Protein AF-B6GBA4-F1 (afdb_monomer_lite)

Foldseek 3Di:
DLVVLQVVCVVLPQVRLCVVQVADEDEPDPVCVPVVSVCVSSVPDVPGDRYHYDDVPPPVVVVVVVVLVVLLVVPDDPPPPDDPVPDDPVNVVVSVVCQQQAQDVVVVRGGVD

pLDDT: mean 88.92, std 6.55, range [66.81, 96.88]

Secondary structure (DSSP, 8-state):
-HHHHHHHHHHHHHHHHHHH-SSEEE-S-GGG--HHHHHHHHTPPTT---EEEPPTT-GGGGHHHHHHHHHHHHSS-TTTT--GGG--HHHHHHHHHHHHHS-BGGGTTB---

Structure (mmCIF, N/CA/C/O backbone):
data_AF-B6GBA4-F1
#
_entry.id   AF-B6GBA4-F1
#
loop_
_atom_site.group_PDB
_atom_site.id
_atom_site.type_symbol
_atom_site.label_atom_id
_atom_site.label_alt_id
_atom_site.label_comp_id
_atom_site.label_asym_id
_atom_site.label_entity_id
_atom_site.label_seq_id
_atom_site.pdbx_PDB_ins_code
_atom_site.Cartn_x
_atom_site.Cartn_y
_atom_site.Cartn_z
_atom_site.occupancy
_atom_site.B_iso_or_equiv
_atom_site.auth_seq_id
_atom_site.auth_comp_id
_atom_site.auth_asym_id
_atom_site.auth_atom_id
_atom_site.pdbx_PDB_model_num
ATOM 1 N N . MET A 1 1 ? -7.947 -0.968 -5.039 1.00 86.44 1 MET A N 1
ATOM 2 C CA . MET A 1 1 ? -7.192 -0.939 -3.769 1.00 86.44 1 MET A CA 1
ATOM 3 C C . MET A 1 1 ? -7.514 -2.127 -2.861 1.00 86.44 1 MET A C 1
ATOM 5 O O . MET A 1 1 ? -6.639 -2.963 -2.662 1.00 86.44 1 MET A O 1
ATOM 9 N N . LEU A 1 2 ? -8.753 -2.253 -2.365 1.00 91.69 2 LEU A N 1
ATOM 10 C CA . LEU A 1 2 ? -9.152 -3.248 -1.351 1.00 91.69 2 LEU A CA 1
ATOM 11 C C . LEU A 1 2 ? -8.747 -4.690 -1.673 1.00 91.69 2 LEU A C 1
ATOM 13 O O . LEU A 1 2 ? -8.181 -5.364 -0.822 1.00 91.69 2 LEU A O 1
ATOM 17 N N . ALA A 1 3 ? -8.962 -5.151 -2.910 1.00 92.50 3 ALA A N 1
ATOM 18 C CA . ALA A 1 3 ? -8.568 -6.501 -3.319 1.00 92.50 3 ALA A CA 1
ATOM 19 C C . ALA A 1 3 ? -7.056 -6.745 -3.151 1.00 92.50 3 ALA A C 1
ATOM 21 O O . ALA A 1 3 ? -6.644 -7.781 -2.637 1.00 92.50 3 ALA A O 1
ATOM 22 N N . GLY A 1 4 ? -6.225 -5.767 -3.526 1.00 90.50 4 GLY A N 1
ATOM 23 C CA . GLY A 1 4 ? -4.772 -5.850 -3.371 1.00 90.50 4 GLY A CA 1
ATOM 24 C C . GLY A 1 4 ? -4.350 -5.878 -1.903 1.00 90.50 4 GLY A C 1
ATOM 25 O O . GLY A 1 4 ? -3.581 -6.748 -1.502 1.00 90.50 4 GLY A O 1
ATOM 26 N N . LEU A 1 5 ? -4.901 -4.981 -1.080 1.00 93.00 5 LEU A N 1
ATOM 27 C CA . LEU A 1 5 ? -4.617 -4.959 0.357 1.00 93.00 5 LEU A CA 1
ATOM 28 C C . LEU A 1 5 ? -5.125 -6.231 1.063 1.00 93.00 5 LEU A C 1
ATOM 30 O O . LEU A 1 5 ? -4.452 -6.763 1.945 1.00 93.00 5 LEU A O 1
ATOM 34 N N . GLY A 1 6 ? -6.259 -6.775 0.620 1.00 95.75 6 GLY A N 1
ATOM 35 C CA . GLY A 1 6 ? -6.800 -8.054 1.074 1.00 95.75 6 GLY A CA 1
ATOM 36 C C . GLY A 1 6 ? -5.863 -9.229 0.792 1.00 95.75 6 GLY A C 1
ATOM 37 O O . GLY A 1 6 ? -5.646 -10.053 1.677 1.00 95.75 6 GLY A O 1
ATOM 38 N N . LEU A 1 7 ? -5.232 -9.275 -0.389 1.00 93.62 7 LEU A N 1
ATOM 39 C CA . LEU A 1 7 ? -4.211 -10.284 -0.705 1.00 93.62 7 LEU A CA 1
ATOM 40 C C . LEU A 1 7 ? -2.995 -10.177 0.222 1.00 93.62 7 LEU A C 1
ATOM 42 O O . LEU A 1 7 ? -2.487 -11.194 0.693 1.00 93.62 7 LEU A O 1
ATOM 46 N N . VAL A 1 8 ? -2.547 -8.956 0.523 1.00 93.12 8 VAL A N 1
ATOM 47 C CA . VAL A 1 8 ? -1.445 -8.731 1.471 1.00 93.12 8 VAL A CA 1
ATOM 48 C C . VAL A 1 8 ? -1.831 -9.203 2.873 1.00 93.12 8 VAL A C 1
ATOM 50 O O . VAL A 1 8 ? -1.045 -9.886 3.529 1.00 93.12 8 VAL A O 1
ATOM 53 N N . ARG A 1 9 ? -3.061 -8.918 3.317 1.00 95.25 9 ARG A N 1
ATOM 54 C CA . ARG A 1 9 ? -3.577 -9.414 4.598 1.00 95.25 9 ARG A CA 1
ATOM 55 C C . ARG A 1 9 ? -3.681 -10.926 4.659 1.00 95.25 9 ARG A C 1
ATOM 57 O O . ARG A 1 9 ? -3.305 -11.503 5.675 1.00 95.25 9 ARG A O 1
ATOM 64 N N . ALA A 1 10 ? -4.134 -11.564 3.588 1.00 96.00 10 ALA A N 1
ATOM 65 C CA . ALA A 1 10 ? -4.174 -13.016 3.500 1.00 96.00 10 ALA A CA 1
ATOM 66 C C . ALA A 1 10 ? -2.768 -13.635 3.601 1.00 96.00 10 ALA A C 1
ATOM 68 O O . ALA A 1 10 ? -2.604 -14.665 4.246 1.00 96.00 10 ALA A O 1
ATOM 69 N N . ALA A 1 11 ? -1.752 -12.994 3.014 1.00 93.94 11 ALA A N 1
ATOM 70 C CA . ALA A 1 11 ? -0.378 -13.490 3.036 1.00 93.94 11 ALA A CA 1
ATOM 71 C C . ALA A 1 11 ? 0.339 -13.274 4.382 1.00 93.94 11 ALA A C 1
ATOM 73 O O . ALA A 1 11 ? 1.079 -14.146 4.828 1.00 93.94 11 ALA A O 1
ATOM 74 N N . LEU A 1 12 ? 0.149 -12.115 5.022 1.00 95.12 12 LEU A N 1
ATOM 75 C CA . LEU A 1 12 ? 0.854 -11.749 6.260 1.00 95.12 12 LEU A CA 1
ATOM 76 C C . LEU A 1 12 ? 0.092 -12.125 7.540 1.00 95.12 12 LEU A C 1
ATOM 78 O O . LEU A 1 12 ? 0.673 -12.136 8.627 1.00 95.12 12 LEU A O 1
ATOM 82 N N . GLY A 1 13 ? -1.209 -12.386 7.426 1.00 96.88 13 GLY A N 1
ATOM 83 C CA . GLY A 1 13 ? -2.119 -12.506 8.556 1.00 96.88 13 GLY A CA 1
ATOM 84 C C . GLY A 1 13 ? -2.399 -11.163 9.255 1.00 96.88 13 GLY A C 1
ATOM 85 O O . GLY A 1 13 ? -1.748 -10.150 8.969 1.00 96.88 13 GLY A O 1
ATOM 86 N N . PRO A 1 14 ? -3.362 -11.133 10.197 1.00 93.44 14 PRO A N 1
ATOM 87 C CA . PRO A 1 14 ? -3.783 -9.905 10.878 1.00 93.44 14 PRO A CA 1
ATOM 88 C C . PRO A 1 14 ? -2.630 -9.183 11.588 1.00 93.44 14 PRO A C 1
ATOM 90 O O . PRO A 1 14 ? -2.414 -7.989 11.377 1.00 93.44 14 PRO A O 1
ATOM 93 N N . ASP A 1 15 ? -1.826 -9.913 12.363 1.00 94.88 15 ASP A N 1
ATOM 94 C CA . ASP A 1 15 ? -0.712 -9.313 13.102 1.00 94.88 15 ASP A CA 1
ATOM 95 C C . ASP A 1 15 ? 0.434 -8.882 12.182 1.00 94.88 15 ASP A C 1
ATOM 97 O O . ASP A 1 15 ? 1.122 -7.896 12.454 1.00 94.88 15 ASP A O 1
ATOM 101 N N . GLY A 1 16 ? 0.658 -9.612 11.086 1.00 96.44 16 GLY A N 1
ATOM 102 C CA . GLY A 1 16 ? 1.694 -9.283 10.112 1.00 96.44 16 GLY A CA 1
ATOM 103 C C . GLY A 1 16 ? 1.389 -7.982 9.380 1.00 96.44 16 GLY A C 1
ATOM 104 O O . GLY A 1 16 ? 2.259 -7.115 9.307 1.00 96.44 16 GLY A O 1
ATOM 105 N N . VAL A 1 17 ? 0.141 -7.793 8.936 1.00 96.00 17 VAL A N 1
ATOM 106 C CA . VAL A 1 17 ? -0.309 -6.504 8.386 1.00 96.00 17 VAL A CA 1
ATOM 107 C C . VAL A 1 17 ? -0.156 -5.405 9.415 1.00 96.00 17 VAL A C 1
ATOM 109 O O . VAL A 1 17 ? 0.412 -4.359 9.100 1.00 96.00 17 VAL A O 1
ATOM 112 N N . ARG A 1 18 ? -0.582 -5.647 10.661 1.00 94.44 18 ARG A N 1
ATOM 113 C CA . ARG A 1 18 ? -0.481 -4.619 11.694 1.00 94.44 18 ARG A CA 1
ATOM 114 C C . ARG A 1 18 ? 0.964 -4.182 11.940 1.00 94.44 18 ARG A C 1
ATOM 116 O O . ARG A 1 18 ? 1.216 -2.993 12.146 1.00 94.44 18 ARG A O 1
ATOM 123 N N . ARG A 1 19 ? 1.918 -5.115 11.894 1.00 94.31 19 ARG A N 1
ATOM 124 C CA . ARG A 1 19 ? 3.353 -4.820 12.031 1.00 94.31 19 ARG A CA 1
ATOM 125 C C . ARG A 1 19 ? 3.944 -4.113 10.814 1.00 94.31 19 ARG A C 1
ATOM 127 O O . ARG A 1 19 ? 4.763 -3.217 11.014 1.00 94.31 19 ARG A O 1
ATOM 134 N N . ALA A 1 20 ? 3.560 -4.515 9.603 1.00 92.94 20 ALA A N 1
ATOM 135 C CA . ALA A 1 20 ? 4.086 -3.963 8.355 1.00 92.94 20 ALA A CA 1
ATOM 136 C C . ALA A 1 20 ? 3.546 -2.552 8.066 1.00 92.94 20 ALA A C 1
ATOM 138 O O . ALA A 1 20 ? 4.301 -1.665 7.683 1.00 92.94 20 ALA A O 1
ATOM 139 N N . PHE A 1 21 ? 2.256 -2.326 8.315 1.00 93.88 21 PHE A N 1
ATOM 140 C CA . PHE A 1 21 ? 1.553 -1.081 8.008 1.00 93.88 21 PHE A CA 1
ATOM 141 C C . PHE A 1 21 ? 1.211 -0.302 9.277 1.00 93.88 21 PHE A C 1
ATOM 143 O O . PHE A 1 21 ? 0.044 -0.097 9.596 1.00 93.88 21 PHE A O 1
ATOM 150 N N . ARG A 1 22 ? 2.228 0.106 10.045 1.00 92.88 22 ARG A N 1
ATOM 151 C CA . ARG A 1 22 ? 2.017 0.873 11.291 1.00 92.88 22 ARG A CA 1
ATOM 152 C C . ARG A 1 22 ? 1.356 2.230 11.050 1.00 92.88 22 ARG A C 1
ATOM 154 O O . ARG A 1 22 ? 0.585 2.681 11.884 1.00 92.88 22 ARG A O 1
ATOM 161 N N . LEU A 1 23 ? 1.697 2.851 9.927 1.00 93.81 23 LEU A N 1
ATOM 162 C CA . LEU A 1 23 ? 1.131 4.091 9.421 1.00 93.81 23 LEU A CA 1
ATOM 163 C C . LEU A 1 23 ? 1.106 3.983 7.898 1.00 93.81 23 LEU A C 1
ATOM 165 O O . LEU A 1 23 ? 2.085 3.544 7.290 1.00 93.81 23 LEU A O 1
ATOM 169 N N . VAL A 1 24 ? -0.009 4.367 7.295 1.00 93.62 24 VAL A N 1
ATOM 170 C CA . VAL A 1 24 ? -0.242 4.328 5.855 1.00 93.62 24 VAL A CA 1
ATOM 171 C C . VAL A 1 24 ? -0.641 5.720 5.409 1.00 93.62 24 VAL A C 1
ATOM 173 O O . VAL A 1 24 ? -1.656 6.242 5.846 1.00 93.62 24 VAL A O 1
ATOM 176 N N . LEU A 1 25 ? 0.164 6.313 4.533 1.00 92.94 25 LEU A N 1
ATOM 177 C CA . LEU A 1 25 ? -0.129 7.599 3.916 1.00 92.94 25 LEU A CA 1
ATOM 178 C C . LEU A 1 25 ? -0.532 7.371 2.458 1.00 92.94 25 LEU A C 1
ATOM 180 O O . LEU A 1 25 ? 0.227 6.779 1.686 1.00 92.94 25 LEU A O 1
ATOM 184 N N . THR A 1 26 ? -1.717 7.841 2.089 1.00 91.44 26 THR A N 1
ATOM 185 C CA . THR A 1 26 ? -2.273 7.734 0.735 1.00 9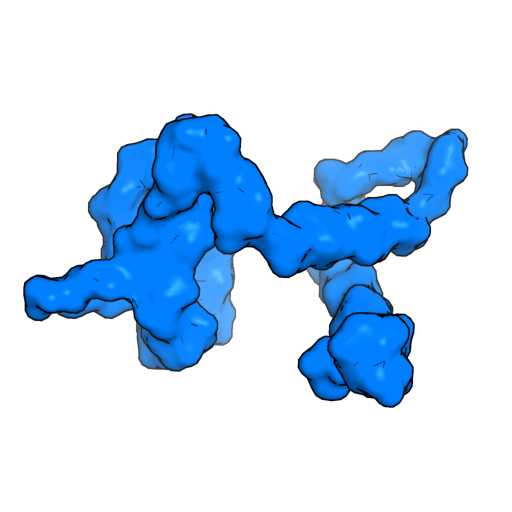1.44 26 THR A CA 1
ATOM 186 C C . THR A 1 26 ? -2.555 9.116 0.153 1.00 91.44 26 THR A C 1
ATOM 188 O O . THR A 1 26 ? -2.525 10.122 0.858 1.00 91.44 26 THR A O 1
ATOM 191 N N . ASP A 1 27 ? -2.756 9.189 -1.159 1.00 89.69 27 ASP A N 1
ATOM 192 C CA . ASP A 1 27 ? -3.293 10.399 -1.780 1.00 89.69 27 ASP A CA 1
ATOM 193 C C . ASP A 1 27 ? -4.827 10.350 -1.784 1.00 89.69 27 ASP A C 1
ATOM 195 O O . ASP A 1 27 ? -5.438 9.356 -1.408 1.00 89.69 27 ASP A O 1
ATOM 199 N N . ASN A 1 28 ? -5.457 11.441 -2.214 1.00 89.94 28 ASN A N 1
ATOM 200 C CA . ASN A 1 28 ? -6.916 11.567 -2.253 1.00 89.94 28 ASN A CA 1
ATOM 201 C C . ASN A 1 28 ? -7.526 10.924 -3.520 1.00 89.94 28 ASN A C 1
ATOM 203 O O . ASN A 1 28 ? -8.531 11.410 -4.040 1.00 89.94 28 ASN A O 1
ATOM 207 N N . GLY A 1 29 ? -6.877 9.899 -4.082 1.00 89.38 29 GLY A N 1
ATOM 208 C CA . GLY A 1 29 ? -7.374 9.170 -5.244 1.00 89.38 29 GLY A CA 1
ATOM 209 C C . GLY A 1 29 ? -8.677 8.415 -4.939 1.00 89.38 29 GLY A C 1
ATOM 210 O O . GLY A 1 29 ? -8.861 7.924 -3.822 1.00 89.38 29 GLY A O 1
ATOM 211 N N . PRO A 1 30 ? -9.598 8.282 -5.912 1.00 92.56 30 PRO A N 1
ATOM 212 C CA . PRO A 1 30 ? -10.881 7.605 -5.708 1.00 92.56 30 PRO A CA 1
ATOM 213 C C . PRO A 1 30 ? -10.731 6.1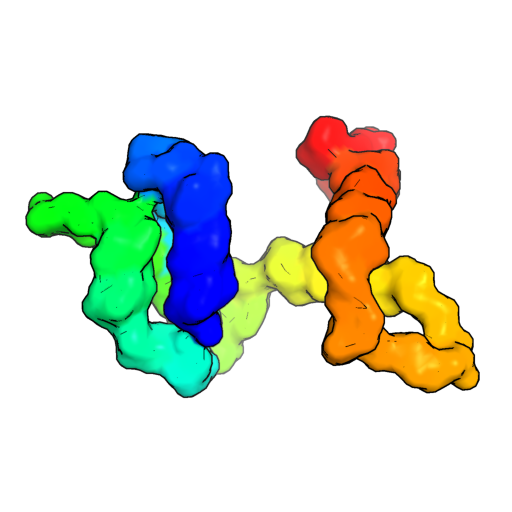24 -5.335 1.00 92.56 30 PRO A C 1
ATOM 215 O O . PRO A 1 30 ? -11.618 5.550 -4.711 1.00 92.56 30 PRO A O 1
ATOM 218 N N . GLU A 1 31 ? -9.611 5.485 -5.676 1.00 91.94 31 GLU A N 1
ATOM 219 C CA . GLU A 1 31 ? -9.304 4.119 -5.261 1.00 91.94 31 GLU A CA 1
ATOM 220 C C . GLU A 1 31 ? -9.091 3.968 -3.748 1.00 91.94 31 GLU A C 1
ATOM 222 O O . GLU A 1 31 ? -9.142 2.838 -3.256 1.00 91.94 31 GLU A O 1
ATOM 227 N N . PHE A 1 32 ? -8.858 5.073 -3.032 1.00 93.25 32 PHE A N 1
ATOM 228 C CA . PHE A 1 32 ? -8.703 5.121 -1.580 1.00 93.25 32 PHE A CA 1
ATOM 229 C C . PHE A 1 32 ? -9.965 5.612 -0.859 1.00 93.25 32 PHE A C 1
ATOM 231 O O . PHE A 1 32 ? -9.980 5.635 0.358 1.00 93.25 32 PHE A O 1
ATOM 238 N N . ALA A 1 33 ? -11.049 5.933 -1.572 1.00 93.50 33 ALA A N 1
ATOM 239 C CA . ALA A 1 33 ? -12.247 6.529 -0.971 1.00 93.50 33 ALA A CA 1
ATOM 240 C C . ALA A 1 33 ? -12.995 5.627 0.036 1.00 93.50 33 ALA A C 1
ATOM 242 O O . ALA A 1 33 ? -13.785 6.130 0.829 1.00 93.50 33 ALA A O 1
ATOM 243 N N . ASP A 1 34 ? -12.778 4.306 0.008 1.00 95.81 34 ASP A N 1
ATOM 244 C CA . ASP A 1 34 ? -13.336 3.381 1.006 1.00 95.81 34 ASP A CA 1
ATOM 245 C C . ASP A 1 34 ? -12.436 3.324 2.250 1.00 95.81 34 ASP A C 1
ATOM 247 O O . ASP A 1 34 ? -11.651 2.389 2.443 1.00 95.81 34 ASP A O 1
ATOM 251 N N . GLU A 1 35 ? -12.526 4.374 3.066 1.00 95.00 35 GLU A N 1
ATOM 252 C CA . GLU A 1 35 ? -11.752 4.542 4.298 1.00 95.00 35 GLU A CA 1
ATOM 253 C C . GLU A 1 35 ? -11.983 3.387 5.279 1.00 95.00 35 GLU A C 1
ATOM 255 O O . GLU A 1 35 ? -11.018 2.785 5.754 1.00 95.00 35 GLU A O 1
ATOM 260 N N . ASP A 1 36 ? -13.245 3.020 5.513 1.00 94.88 36 ASP A N 1
ATOM 261 C CA . ASP A 1 36 ? -13.630 1.961 6.449 1.00 94.88 36 ASP A CA 1
ATOM 262 C C . ASP A 1 36 ? -13.105 0.592 6.001 1.00 94.88 36 ASP A C 1
ATOM 264 O O . ASP A 1 36 ? -12.542 -0.169 6.796 1.00 94.88 36 ASP A O 1
ATOM 268 N N . GLY A 1 37 ? -13.237 0.272 4.710 1.00 95.94 37 GLY A N 1
ATOM 269 C CA . GLY A 1 37 ? -12.730 -0.973 4.144 1.00 95.94 37 GLY A CA 1
ATOM 270 C C . GLY A 1 37 ? -11.208 -1.075 4.240 1.00 95.94 37 GLY A C 1
ATOM 271 O O . GLY A 1 37 ? -10.666 -2.142 4.554 1.00 95.94 37 GLY A O 1
ATOM 272 N N . ILE A 1 38 ? -10.496 0.032 4.014 1.00 96.44 38 ILE A N 1
ATOM 273 C CA . ILE A 1 38 ? -9.037 0.076 4.145 1.00 96.44 38 ILE A CA 1
ATOM 274 C C . ILE A 1 38 ? -8.631 -0.046 5.616 1.00 96.44 38 ILE A C 1
ATOM 276 O O . ILE A 1 38 ? -7.799 -0.900 5.927 1.00 96.44 38 ILE A O 1
ATOM 280 N N . ALA A 1 39 ? -9.232 0.727 6.521 1.00 95.44 39 ALA A N 1
ATOM 281 C CA . ALA A 1 39 ? -8.974 0.670 7.960 1.00 95.44 39 ALA A CA 1
ATOM 282 C C . ALA A 1 39 ? -9.189 -0.747 8.520 1.00 95.44 39 ALA A C 1
ATOM 284 O O . ALA A 1 39 ? -8.316 -1.303 9.199 1.00 95.44 39 ALA A O 1
ATOM 285 N N . ALA A 1 40 ? -10.294 -1.396 8.138 1.00 95.00 40 ALA A N 1
ATOM 286 C CA . ALA A 1 40 ? -10.590 -2.773 8.518 1.00 95.00 40 ALA A CA 1
ATOM 287 C C . ALA A 1 40 ? -9.511 -3.749 8.031 1.00 95.00 40 ALA A C 1
ATOM 289 O O . ALA A 1 40 ? -9.075 -4.623 8.789 1.00 95.00 40 ALA A O 1
ATOM 290 N N . LEU A 1 41 ? -9.029 -3.594 6.792 1.00 96.38 41 LEU A N 1
ATOM 291 C CA . LEU A 1 41 ? -7.970 -4.428 6.220 1.00 96.38 41 LEU A CA 1
ATOM 292 C C . LEU A 1 41 ? -6.588 -4.155 6.825 1.00 96.38 41 LEU A C 1
ATOM 294 O O . LEU A 1 41 ? -5.837 -5.111 7.029 1.00 96.38 41 LEU A O 1
ATOM 298 N N . LEU A 1 42 ? -6.278 -2.909 7.185 1.00 96.19 42 LEU A N 1
ATOM 299 C CA . LEU A 1 42 ? -5.101 -2.544 7.984 1.00 96.19 42 LEU A CA 1
ATOM 300 C C . LEU A 1 42 ? -5.191 -3.068 9.423 1.00 96.19 42 LEU A C 1
ATOM 302 O O . LEU A 1 42 ? -4.176 -3.178 10.117 1.00 96.19 42 LEU A O 1
ATOM 306 N N . GLY A 1 43 ? -6.400 -3.449 9.835 1.00 94.62 43 GLY A N 1
ATOM 307 C CA . GLY A 1 43 ? -6.696 -4.020 11.134 1.00 94.62 43 GLY A CA 1
ATOM 308 C C . GLY A 1 43 ? -6.741 -2.970 12.226 1.00 94.62 43 GLY A C 1
ATOM 309 O O . GLY A 1 43 ? -6.365 -3.313 13.339 1.00 94.62 43 GLY A O 1
ATOM 310 N N . GLU A 1 44 ? -7.125 -1.729 11.918 1.00 95.25 44 GLU A N 1
ATOM 311 C CA . GLU A 1 44 ? -7.314 -0.664 12.909 1.00 95.25 44 GLU A CA 1
ATOM 312 C C . GLU A 1 44 ? -8.224 -1.127 14.056 1.00 95.25 44 GLU A C 1
ATOM 314 O O . GLU A 1 44 ? -9.233 -1.801 13.844 1.00 95.25 44 GLU A O 1
ATOM 319 N N . LEU A 1 45 ? -7.816 -0.817 15.288 1.00 92.25 45 LEU A N 1
ATOM 320 C CA .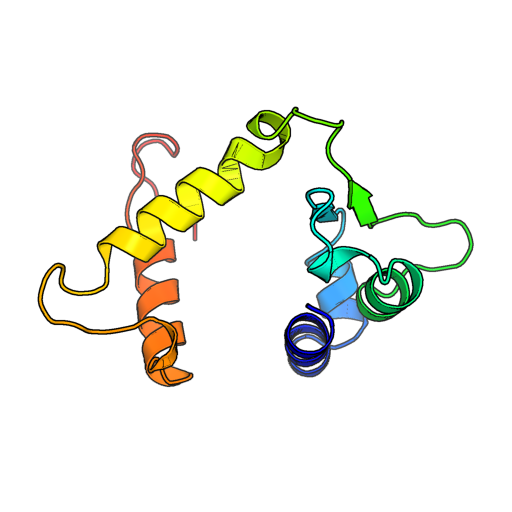 LEU A 1 45 ? -8.597 -1.084 16.493 1.00 92.25 45 LEU A CA 1
ATOM 321 C C . LEU A 1 45 ? -9.417 0.156 16.878 1.00 92.25 45 LEU A C 1
ATOM 323 O O . LEU A 1 45 ? -9.080 1.262 16.457 1.00 92.25 45 LEU A O 1
ATOM 327 N N . PRO A 1 46 ? -10.458 0.017 17.718 1.00 91.56 46 PRO A N 1
ATOM 328 C CA . PRO A 1 46 ? -11.204 1.169 18.214 1.00 91.56 46 PRO A CA 1
ATOM 329 C C . PRO A 1 46 ? -10.282 2.227 18.839 1.00 91.56 46 PRO A C 1
ATOM 331 O O . PRO A 1 46 ? -9.518 1.927 19.756 1.00 91.56 46 PRO A O 1
ATOM 334 N N . GLY A 1 47 ? -10.360 3.462 18.337 1.00 92.12 47 GLY A N 1
ATOM 335 C CA . GLY A 1 47 ? -9.524 4.584 18.782 1.00 92.12 47 GLY A CA 1
ATOM 336 C C . GLY A 1 47 ? -8.109 4.624 18.190 1.00 92.12 47 GLY A C 1
ATOM 337 O O . GLY A 1 47 ? -7.325 5.491 18.567 1.00 92.12 47 GLY A O 1
ATOM 338 N N . GLU A 1 48 ? -7.766 3.715 17.277 1.00 94.69 48 GLU A N 1
ATOM 339 C CA . GLU A 1 48 ? -6.507 3.724 16.531 1.00 94.69 48 GLU A CA 1
ATOM 340 C C . GLU A 1 48 ? -6.740 4.263 15.116 1.00 94.69 48 GLU A C 1
ATOM 342 O O . GLU A 1 48 ? -7.683 3.856 14.450 1.00 94.69 48 GLU A O 1
ATOM 347 N N . THR A 1 49 ? -5.849 5.133 14.637 1.00 94.12 49 THR A N 1
ATOM 348 C CA . THR A 1 49 ? -5.844 5.604 13.245 1.00 94.12 49 THR A CA 1
ATOM 349 C C . THR A 1 49 ? -4.490 5.306 12.626 1.00 94.12 49 THR A C 1
ATOM 351 O O . THR A 1 49 ? -3.450 5.705 13.157 1.00 94.12 49 THR A O 1
ATOM 354 N N . ARG A 1 50 ? -4.498 4.580 11.510 1.00 95.06 50 ARG A N 1
ATOM 355 C CA . ARG A 1 50 ? -3.302 4.179 10.760 1.00 95.06 50 ARG A CA 1
ATOM 356 C C . ARG A 1 50 ? -3.343 4.695 9.334 1.00 95.06 50 ARG A C 1
ATOM 358 O O . ARG A 1 50 ? -2.274 4.917 8.774 1.00 95.06 50 ARG A O 1
ATOM 365 N N . LEU A 1 51 ? -4.527 4.860 8.754 1.00 95.50 51 LEU A N 1
ATOM 366 C CA . LEU A 1 51 ? -4.734 5.456 7.445 1.00 95.50 51 LEU A CA 1
ATOM 367 C C . LEU A 1 51 ? -4.754 6.985 7.541 1.00 95.50 51 LEU A C 1
ATOM 369 O O . LEU A 1 51 ? -5.527 7.572 8.290 1.00 95.50 51 LEU A O 1
ATOM 373 N N . PHE A 1 52 ? -3.902 7.622 6.750 1.00 94.56 52 PHE A N 1
ATOM 374 C CA . PHE A 1 52 ? -3.796 9.067 6.619 1.00 94.56 52 PHE A CA 1
ATOM 375 C C . PHE A 1 52 ? -3.791 9.452 5.141 1.00 94.56 52 PHE A C 1
ATOM 377 O O . PHE A 1 52 ? -3.372 8.676 4.273 1.00 94.56 52 PHE A O 1
ATOM 384 N N . TYR A 1 53 ? -4.193 10.690 4.873 1.00 93.25 53 TYR A N 1
ATOM 385 C CA . TYR A 1 53 ? -4.232 11.269 3.537 1.00 93.25 53 TYR A CA 1
ATOM 386 C C . TYR A 1 53 ? -3.282 12.454 3.444 1.00 93.25 53 TYR A C 1
ATOM 388 O O . TYR A 1 53 ? -3.149 13.235 4.386 1.00 93.25 53 TYR A O 1
ATOM 396 N N . CYS A 1 54 ? -2.613 12.585 2.302 1.00 92.00 54 CYS A N 1
ATOM 397 C CA . CYS A 1 54 ? -1.847 13.782 1.989 1.00 92.00 54 CYS A CA 1
ATOM 398 C C . CYS A 1 54 ? -2.771 15.002 1.902 1.00 92.00 54 CYS A C 1
ATOM 400 O O . CYS A 1 54 ? -3.921 14.905 1.461 1.00 92.00 54 CYS A O 1
ATOM 402 N N . ASP A 1 55 ? -2.225 16.175 2.210 1.00 90.44 55 ASP A N 1
ATOM 403 C CA . ASP A 1 55 ? -2.929 17.434 2.008 1.00 90.44 55 ASP A CA 1
ATOM 404 C C . ASP A 1 55 ? -3.267 17.633 0.514 1.00 90.44 55 ASP A C 1
ATOM 406 O O . ASP A 1 55 ? -2.495 17.237 -0.378 1.00 90.44 55 ASP A O 1
ATOM 410 N N . PRO A 1 56 ? -4.389 18.301 0.188 1.00 84.06 56 PRO A N 1
ATOM 411 C CA . PRO A 1 56 ? -4.737 18.603 -1.192 1.00 84.06 56 PRO A CA 1
ATOM 412 C C . PRO A 1 56 ? -3.601 19.336 -1.915 1.00 84.06 56 PRO A C 1
ATOM 414 O O . PRO A 1 56 ? -3.115 20.372 -1.460 1.00 84.06 56 PRO A O 1
ATOM 417 N N . ARG A 1 57 ? -3.211 18.820 -3.088 1.00 80.31 57 ARG A N 1
ATOM 418 C CA . ARG A 1 57 ? -2.110 19.339 -3.929 1.00 80.31 57 ARG A CA 1
ATOM 419 C C . ARG A 1 57 ? -0.707 19.221 -3.309 1.00 80.31 57 ARG A C 1
ATOM 421 O O . ARG A 1 57 ? 0.221 19.848 -3.814 1.00 80.31 57 ARG A O 1
ATOM 428 N N . ARG A 1 58 ? -0.517 18.386 -2.282 1.00 84.19 58 ARG A N 1
ATOM 429 C CA . ARG A 1 58 ? 0.791 18.105 -1.661 1.00 84.19 58 ARG A CA 1
ATOM 430 C C . ARG A 1 58 ? 1.311 16.704 -1.982 1.00 84.19 58 ARG A C 1
ATOM 432 O O . ARG A 1 58 ? 1.612 15.901 -1.103 1.00 84.19 58 ARG A O 1
ATOM 439 N N . ALA A 1 59 ? 1.450 16.408 -3.275 1.00 74.50 59 ALA A N 1
ATOM 440 C CA . ALA A 1 59 ? 2.017 15.136 -3.741 1.00 74.50 59 ALA A CA 1
ATOM 441 C C . ALA A 1 59 ? 3.475 14.919 -3.273 1.00 74.50 59 ALA A C 1
ATOM 443 O O . ALA A 1 59 ? 3.955 13.791 -3.207 1.00 74.50 59 ALA A O 1
ATOM 444 N N . ASP A 1 60 ? 4.174 15.989 -2.889 1.00 83.25 60 ASP A N 1
ATOM 445 C CA . ASP A 1 60 ? 5.517 15.954 -2.311 1.00 83.25 60 ASP A CA 1
ATOM 446 C C . ASP A 1 60 ? 5.591 15.198 -0.972 1.00 83.25 60 ASP A C 1
ATOM 448 O O . ASP A 1 60 ? 6.635 14.619 -0.664 1.00 83.25 60 ASP A O 1
ATOM 452 N N . GLN A 1 61 ? 4.487 15.120 -0.214 1.00 84.38 61 GLN A N 1
ATOM 453 C CA . GLN A 1 61 ? 4.415 14.383 1.058 1.00 84.38 61 GLN A CA 1
ATOM 454 C C . GLN A 1 61 ? 4.618 12.872 0.892 1.00 84.38 61 GLN A C 1
ATOM 456 O O . GLN A 1 61 ? 4.985 12.189 1.848 1.00 84.38 61 GLN A O 1
ATOM 461 N N . LYS A 1 62 ? 4.450 12.352 -0.330 1.00 83.12 62 LYS A N 1
ATOM 462 C CA . LYS A 1 62 ? 4.616 10.932 -0.644 1.00 83.12 62 LYS A CA 1
ATOM 463 C 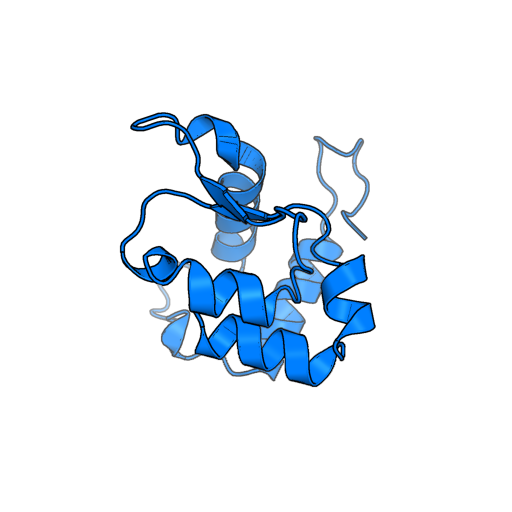C . LYS A 1 62 ? 5.910 10.613 -1.395 1.00 83.12 62 LYS A C 1
ATOM 465 O O . LYS A 1 62 ? 6.114 9.453 -1.725 1.00 83.12 62 LYS A O 1
ATOM 470 N N . GLY A 1 63 ? 6.838 11.567 -1.562 1.00 80.50 63 GLY A N 1
ATOM 471 C CA . GLY A 1 63 ? 7.959 11.501 -2.522 1.00 80.50 63 GLY A CA 1
ATOM 472 C C . GLY A 1 63 ? 8.847 10.238 -2.529 1.00 80.50 63 GLY A C 1
ATOM 473 O O . GLY A 1 63 ? 9.577 9.994 -3.494 1.00 80.50 63 GLY A O 1
ATOM 474 N N . GLY A 1 64 ? 8.820 9.417 -1.475 1.00 83.19 64 GLY A N 1
ATOM 475 C CA . GLY A 1 64 ? 9.405 8.072 -1.483 1.00 83.19 64 GLY A CA 1
ATOM 476 C C . GLY A 1 64 ? 8.692 7.096 -2.432 1.00 83.19 64 GLY A C 1
ATOM 477 O O . GLY A 1 64 ? 9.364 6.365 -3.162 1.00 83.19 64 GLY A O 1
ATOM 478 N N . CYS A 1 65 ? 7.358 7.112 -2.472 1.00 84.50 65 CYS A N 1
ATOM 479 C CA . CYS A 1 65 ? 6.551 6.278 -3.360 1.00 84.50 65 CYS A CA 1
ATOM 480 C C . CYS A 1 65 ? 6.785 6.632 -4.828 1.00 84.50 65 CYS A C 1
ATOM 482 O O . CYS A 1 65 ? 7.020 5.733 -5.629 1.00 84.50 65 CYS A O 1
ATOM 484 N N . GLU A 1 66 ? 6.813 7.917 -5.192 1.00 83.94 66 GLU A N 1
ATOM 485 C CA . GLU A 1 66 ? 7.074 8.349 -6.571 1.00 83.94 66 GLU A CA 1
ATOM 486 C C . GLU A 1 66 ? 8.458 7.892 -7.037 1.00 83.94 66 GLU A C 1
ATOM 488 O O . GLU A 1 66 ? 8.606 7.413 -8.164 1.00 83.94 66 GLU A O 1
ATOM 493 N N . LYS A 1 67 ? 9.472 7.961 -6.164 1.00 85.19 67 LYS A N 1
ATOM 494 C CA . LYS A 1 67 ? 10.802 7.423 -6.479 1.00 85.19 67 LYS A CA 1
ATOM 495 C C . LYS A 1 67 ? 10.777 5.908 -6.661 1.00 85.19 67 LYS A C 1
ATOM 497 O O . LYS A 1 67 ? 11.330 5.423 -7.643 1.00 85.19 67 LYS A O 1
ATOM 502 N N . ASN A 1 68 ? 10.105 5.163 -5.784 1.00 85.56 68 ASN A N 1
ATOM 503 C CA . ASN A 1 68 ? 9.952 3.716 -5.956 1.00 85.56 68 ASN A CA 1
ATOM 504 C C . ASN A 1 68 ? 9.220 3.372 -7.264 1.00 85.56 68 ASN A C 1
ATOM 506 O O . ASN A 1 68 ? 9.634 2.454 -7.970 1.00 85.56 68 ASN A O 1
ATOM 510 N N . HIS A 1 69 ? 8.198 4.144 -7.649 1.00 87.06 69 HIS A N 1
ATOM 511 C CA . HIS A 1 69 ? 7.523 3.979 -8.937 1.00 87.06 69 HIS A CA 1
ATOM 512 C C . HIS A 1 69 ? 8.481 4.182 -10.117 1.00 87.06 69 HIS A C 1
ATOM 514 O O . HIS A 1 69 ? 8.395 3.457 -11.108 1.00 87.06 69 HIS A O 1
ATOM 520 N N . VAL A 1 70 ? 9.394 5.155 -10.034 1.00 87.94 70 VAL A N 1
ATOM 521 C CA . VAL A 1 70 ? 10.426 5.371 -11.058 1.00 87.94 70 VAL A CA 1
ATOM 522 C C . VAL A 1 70 ? 11.371 4.173 -11.145 1.00 87.94 70 VAL A C 1
ATOM 524 O O . VAL A 1 70 ? 11.616 3.702 -12.254 1.00 87.94 70 VAL A O 1
ATOM 527 N N . GLU A 1 71 ? 11.851 3.644 -10.016 1.00 88.44 71 GLU A N 1
ATOM 528 C CA . GLU A 1 71 ? 12.739 2.471 -10.007 1.00 88.44 71 GLU A CA 1
ATOM 529 C C . GLU A 1 71 ? 12.063 1.234 -10.612 1.00 88.44 71 GLU A C 1
ATOM 531 O O . GLU A 1 71 ? 12.615 0.619 -11.523 1.00 88.44 71 GLU A O 1
ATOM 536 N N . ILE A 1 72 ? 10.821 0.933 -10.216 1.00 88.69 72 ILE A N 1
ATOM 537 C CA . ILE A 1 72 ? 10.035 -0.169 -10.798 1.00 88.69 72 ILE A CA 1
ATOM 538 C C . ILE A 1 72 ? 9.878 0.022 -12.312 1.00 88.69 72 ILE A C 1
ATOM 540 O O . ILE A 1 72 ? 10.045 -0.914 -13.094 1.00 88.69 72 ILE A O 1
ATOM 544 N N . ARG A 1 73 ? 9.600 1.253 -12.760 1.00 85.94 73 ARG A N 1
ATOM 545 C CA . ARG A 1 73 ? 9.437 1.562 -14.185 1.00 85.94 73 ARG A CA 1
ATOM 546 C C . ARG A 1 73 ? 10.719 1.406 -14.991 1.00 85.94 73 ARG A C 1
ATOM 548 O O . ARG A 1 73 ? 10.589 1.288 -16.204 1.00 85.94 73 ARG A O 1
ATOM 555 N N . LYS A 1 74 ? 11.918 1.412 -14.409 1.00 84.88 74 LYS A N 1
ATOM 556 C CA . LYS A 1 74 ? 13.161 1.189 -15.174 1.00 84.88 74 LYS A CA 1
ATOM 557 C C . LYS A 1 74 ? 13.314 -0.259 -15.642 1.00 84.88 74 LYS A C 1
ATOM 559 O O . LYS A 1 74 ? 14.013 -0.488 -16.622 1.00 84.88 74 LYS A O 1
ATOM 564 N N . LEU A 1 75 ? 12.668 -1.210 -14.965 1.00 83.31 75 LEU A N 1
ATOM 565 C CA . LEU A 1 75 ? 12.912 -2.636 -15.176 1.00 83.31 75 LEU A CA 1
ATOM 566 C C . LEU A 1 75 ? 12.300 -3.209 -16.464 1.00 83.31 75 LEU A C 1
ATOM 568 O O . LEU A 1 75 ? 13.004 -3.942 -17.160 1.00 83.31 75 LEU A O 1
ATOM 572 N N . PRO A 1 76 ? 11.045 -2.899 -16.844 1.00 77.69 76 PRO A N 1
ATOM 573 C CA . PRO A 1 76 ? 10.514 -3.395 -18.104 1.00 77.69 76 PRO A CA 1
ATOM 574 C C . PRO A 1 76 ? 11.269 -2.806 -19.308 1.00 77.69 76 PRO A C 1
ATOM 576 O O . PRO A 1 76 ? 11.526 -1.596 -19.335 1.00 77.69 76 PRO A O 1
ATOM 579 N N . PRO A 1 77 ? 11.550 -3.613 -20.349 1.00 72.88 77 PRO A N 1
ATOM 580 C CA . PRO A 1 77 ? 12.135 -3.136 -21.595 1.00 72.88 77 PRO A CA 1
ATOM 581 C C . PRO A 1 77 ? 11.287 -2.025 -22.225 1.00 72.88 77 PRO A C 1
ATOM 583 O O . PRO A 1 77 ? 10.157 -2.247 -22.672 1.00 72.88 77 PRO A O 1
ATOM 586 N N . LYS A 1 78 ? 11.841 -0.813 -22.286 1.00 74.06 78 LYS A N 1
ATOM 587 C CA . LYS A 1 78 ? 11.186 0.335 -22.921 1.00 74.06 78 LYS A CA 1
ATOM 588 C C . LYS A 1 78 ? 11.008 0.085 -24.419 1.00 74.06 78 LYS A C 1
ATOM 590 O O . LYS A 1 78 ? 11.868 -0.509 -25.058 1.00 74.06 78 LYS A O 1
ATOM 595 N N . GLY A 1 79 ? 9.872 0.510 -24.973 1.00 68.31 79 GLY A N 1
ATOM 596 C CA . GLY A 1 79 ? 9.595 0.408 -26.411 1.00 68.31 79 GLY A CA 1
ATOM 597 C C . GLY A 1 79 ? 9.266 -0.996 -26.937 1.00 68.31 79 GLY A C 1
ATOM 598 O O . GLY A 1 79 ? 8.979 -1.127 -28.119 1.00 68.31 79 GLY A O 1
ATOM 599 N N . ARG A 1 80 ? 9.247 -2.042 -26.092 1.00 66.81 80 ARG A N 1
ATOM 600 C CA . ARG A 1 80 ? 8.869 -3.415 -26.499 1.00 66.81 80 ARG A CA 1
ATOM 601 C C . ARG A 1 80 ? 7.399 -3.778 -26.251 1.00 66.81 80 ARG A C 1
ATOM 603 O O . ARG A 1 80 ? 7.028 -4.936 -26.387 1.00 66.81 80 ARG A O 1
ATOM 610 N N . GLY A 1 81 ? 6.565 -2.817 -25.848 1.00 66.88 81 GLY A N 1
ATOM 611 C CA . GLY A 1 81 ? 5.131 -3.046 -25.621 1.00 66.88 81 GLY A CA 1
ATOM 612 C C . GLY A 1 81 ? 4.794 -3.974 -24.444 1.00 66.88 81 GLY A C 1
ATOM 613 O O . GLY A 1 81 ? 3.661 -4.441 -24.344 1.00 66.88 81 GLY A O 1
ATOM 614 N N . ILE A 1 82 ? 5.748 -4.255 -23.548 1.00 71.12 82 ILE A N 1
ATOM 615 C CA . ILE A 1 82 ? 5.483 -5.027 -22.327 1.00 71.12 82 ILE A CA 1
ATOM 616 C C . ILE A 1 82 ? 4.700 -4.132 -21.358 1.00 71.12 82 ILE A C 1
ATOM 618 O O . ILE A 1 82 ? 5.254 -3.176 -20.813 1.00 71.12 82 ILE A O 1
ATOM 622 N N . SER A 1 83 ? 3.406 -4.426 -21.181 1.00 77.62 83 SER A N 1
ATOM 623 C CA . SER A 1 83 ? 2.555 -3.763 -20.185 1.00 77.62 83 SER A CA 1
ATOM 624 C C . SER A 1 83 ? 2.741 -4.394 -18.806 1.00 77.62 83 SER A C 1
ATOM 626 O O . SER A 1 83 ? 2.854 -5.616 -18.691 1.00 77.62 83 SER A O 1
ATOM 628 N N . PHE A 1 84 ? 2.689 -3.564 -17.762 1.00 80.69 84 PHE A N 1
ATOM 629 C CA . PHE A 1 84 ? 2.595 -4.020 -16.374 1.00 80.69 84 PHE A CA 1
ATOM 630 C C . PHE A 1 84 ? 1.357 -4.893 -16.133 1.00 80.69 84 PHE A C 1
ATOM 632 O O . PHE A 1 84 ? 1.410 -5.802 -15.311 1.00 80.69 84 PHE A O 1
ATOM 639 N N . ASP A 1 85 ? 0.289 -4.688 -16.905 1.00 81.44 85 ASP A N 1
ATOM 640 C CA . ASP A 1 85 ? -0.959 -5.453 -16.786 1.00 81.44 85 ASP A CA 1
ATOM 641 C C . ASP A 1 85 ? -0.795 -6.932 -17.160 1.00 81.44 85 ASP A C 1
ATOM 643 O O . ASP A 1 85 ? -1.655 -7.754 -16.861 1.00 81.44 85 ASP A O 1
ATOM 647 N N . ARG A 1 86 ? 0.301 -7.279 -17.846 1.00 83.75 86 ARG A N 1
ATOM 648 C CA . ARG A 1 86 ? 0.608 -8.653 -18.261 1.00 83.75 86 ARG A CA 1
ATOM 649 C C . ARG A 1 86 ? 1.593 -9.353 -17.330 1.00 83.75 86 ARG A C 1
ATOM 651 O O . ARG A 1 86 ? 1.948 -10.497 -17.602 1.00 83.75 86 ARG A O 1
ATOM 658 N N . LEU A 1 87 ? 2.061 -8.684 -16.275 1.00 84.06 87 LEU A N 1
ATOM 659 C CA . LEU A 1 87 ? 2.987 -9.298 -15.330 1.00 84.06 87 LEU A CA 1
ATOM 660 C C . LEU A 1 87 ? 2.271 -10.376 -14.524 1.00 84.06 87 LEU A C 1
ATOM 662 O O . LEU A 1 87 ? 1.243 -10.135 -13.889 1.00 84.06 87 LEU A O 1
ATOM 666 N N . THR A 1 88 ? 2.852 -11.569 -14.511 1.00 88.38 88 THR A N 1
ATOM 667 C CA . THR A 1 88 ? 2.436 -12.627 -13.599 1.00 88.38 88 THR A CA 1
ATOM 668 C C . THR A 1 88 ? 2.955 -12.345 -12.188 1.00 88.38 88 THR A C 1
ATOM 670 O O . THR A 1 88 ? 3.821 -11.495 -11.963 1.00 88.38 88 THR A O 1
ATOM 673 N N . ARG A 1 89 ? 2.482 -13.119 -11.203 1.00 84.81 89 ARG A N 1
ATOM 674 C CA . ARG A 1 89 ? 3.039 -13.077 -9.840 1.00 84.81 89 ARG A CA 1
ATOM 675 C C . ARG A 1 89 ? 4.543 -13.370 -9.805 1.00 84.81 89 ARG A C 1
ATOM 677 O O . ARG A 1 89 ? 5.243 -12.781 -8.986 1.00 84.81 89 ARG A O 1
ATOM 684 N N . ALA A 1 90 ? 5.029 -14.267 -10.665 1.00 88.12 90 ALA A N 1
ATOM 685 C CA . ALA A 1 90 ? 6.448 -14.601 -10.742 1.00 88.12 90 ALA A CA 1
ATOM 686 C C . ALA A 1 90 ? 7.262 -13.426 -11.302 1.00 88.12 90 ALA A C 1
ATOM 688 O O . ALA A 1 90 ? 8.282 -13.060 -10.722 1.00 88.12 90 ALA A O 1
ATOM 689 N N . ASP A 1 91 ? 6.763 -12.773 -12.355 1.00 87.88 91 ASP A N 1
ATOM 690 C CA . ASP A 1 91 ? 7.408 -11.581 -12.913 1.00 87.88 91 ASP A CA 1
ATOM 691 C C . ASP A 1 91 ? 7.460 -10.450 -11.882 1.00 87.88 91 ASP A C 1
ATOM 693 O O . ASP A 1 91 ? 8.502 -9.823 -11.693 1.00 87.88 91 ASP A O 1
ATOM 697 N N . ALA A 1 92 ? 6.359 -10.225 -11.157 1.00 87.56 92 ALA A N 1
ATOM 698 C CA . ALA A 1 92 ? 6.299 -9.230 -10.093 1.00 87.56 92 ALA A CA 1
ATOM 699 C C . ALA A 1 92 ? 7.315 -9.521 -8.976 1.00 87.56 92 ALA A C 1
ATOM 701 O O . ALA A 1 92 ? 7.993 -8.604 -8.523 1.00 87.56 92 ALA A O 1
ATOM 702 N N . ALA A 1 93 ? 7.477 -10.783 -8.565 1.00 89.31 93 ALA A N 1
ATOM 703 C CA . ALA A 1 93 ? 8.466 -11.161 -7.555 1.00 89.31 93 ALA A CA 1
ATOM 704 C C . ALA A 1 93 ? 9.906 -10.868 -8.011 1.00 89.31 93 ALA A C 1
ATOM 706 O O . ALA A 1 93 ? 10.697 -10.331 -7.236 1.00 89.31 93 ALA A O 1
ATOM 707 N N . ILE A 1 94 ? 10.231 -11.152 -9.277 1.00 89.25 94 ILE A N 1
ATOM 708 C CA . ILE A 1 94 ? 11.546 -10.842 -9.862 1.00 89.25 94 ILE A CA 1
ATOM 709 C C . ILE A 1 94 ? 11.775 -9.327 -9.906 1.00 89.25 94 ILE A C 1
ATOM 711 O O . ILE A 1 94 ? 12.844 -8.849 -9.524 1.00 89.25 94 ILE A O 1
ATOM 715 N N . VAL A 1 95 ? 10.766 -8.565 -10.342 1.00 89.12 95 VAL A N 1
ATOM 716 C CA . VAL A 1 95 ? 10.810 -7.097 -10.376 1.00 89.12 95 VAL A CA 1
ATOM 717 C C . VAL A 1 95 ? 11.089 -6.540 -8.981 1.00 89.12 95 VAL A C 1
ATOM 719 O O . VAL A 1 95 ? 12.017 -5.749 -8.829 1.00 89.12 95 VAL A O 1
ATOM 722 N N . MET A 1 96 ? 10.346 -6.982 -7.962 1.00 90.44 96 MET A N 1
ATOM 723 C CA . MET A 1 96 ? 10.527 -6.495 -6.591 1.00 90.44 96 MET A CA 1
ATOM 724 C C . MET A 1 96 ? 11.892 -6.886 -6.022 1.00 90.44 96 MET A C 1
ATOM 726 O O . MET A 1 96 ? 12.613 -6.015 -5.547 1.00 90.44 96 MET A O 1
ATOM 730 N N . SER A 1 97 ? 12.317 -8.144 -6.185 1.00 91.38 97 SER A N 1
ATOM 731 C CA . SER A 1 97 ? 13.641 -8.601 -5.736 1.00 91.38 97 SER A CA 1
ATOM 732 C C . SER A 1 97 ? 14.774 -7.756 -6.321 1.00 91.38 97 SER A C 1
ATOM 734 O O . SER A 1 97 ? 15.730 -7.419 -5.619 1.00 91.38 97 SER A O 1
ATOM 736 N N . ARG A 1 98 ? 14.654 -7.347 -7.589 1.00 89.38 98 ARG A N 1
ATOM 737 C CA . ARG A 1 98 ? 15.643 -6.470 -8.210 1.00 89.38 98 ARG A CA 1
ATOM 738 C C . ARG A 1 98 ? 15.598 -5.047 -7.662 1.00 89.38 98 ARG A C 1
ATOM 740 O O . ARG A 1 98 ? 16.652 -4.492 -7.374 1.00 89.38 98 ARG A O 1
ATOM 747 N N . VAL A 1 99 ? 14.409 -4.471 -7.484 1.00 90.19 99 VAL A N 1
ATOM 748 C CA . VAL A 1 99 ? 14.243 -3.139 -6.868 1.00 90.19 99 VAL A CA 1
ATOM 749 C C . VAL A 1 99 ? 14.820 -3.090 -5.450 1.00 90.19 99 VAL A C 1
ATOM 751 O O . VAL A 1 99 ? 15.373 -2.056 -5.056 1.00 90.19 99 VAL A O 1
ATOM 754 N N . ASP A 1 100 ? 14.701 -4.192 -4.715 1.00 90.50 100 ASP A N 1
ATOM 755 C CA . ASP A 1 100 ? 15.172 -4.329 -3.338 1.00 90.50 100 ASP A CA 1
ATOM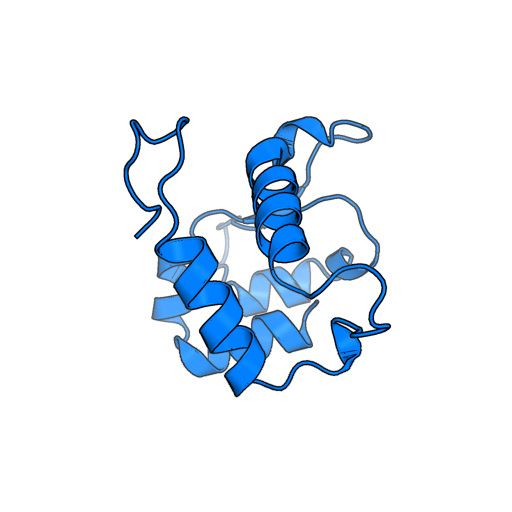 756 C C . ASP A 1 100 ? 16.670 -4.623 -3.241 1.00 90.50 100 ASP A C 1
ATOM 758 O O . ASP A 1 100 ? 17.266 -4.337 -2.209 1.00 90.50 100 ASP A O 1
ATOM 762 N N . SER A 1 101 ? 17.290 -5.135 -4.308 1.00 91.44 101 SER A N 1
ATOM 763 C CA . SER A 1 101 ? 18.729 -5.441 -4.348 1.00 91.44 101 SER A CA 1
ATOM 764 C C . SER A 1 101 ? 19.571 -4.343 -5.006 1.00 91.44 101 SER A C 1
ATOM 766 O O . SER A 1 101 ? 20.793 -4.362 -4.892 1.00 91.44 101 SER A O 1
ATOM 768 N N . GLU A 1 102 ? 18.950 -3.392 -5.710 1.00 89.50 102 GLU A N 1
ATOM 769 C CA . GLU A 1 102 ? 19.663 -2.336 -6.433 1.00 89.50 102 GLU A CA 1
ATOM 770 C C . GLU A 1 102 ? 20.216 -1.268 -5.462 1.00 89.50 102 GLU A C 1
ATOM 772 O O . GLU A 1 102 ? 19.436 -0.622 -4.746 1.00 89.50 102 GLU A O 1
ATOM 777 N N . PRO A 1 103 ? 21.543 -1.027 -5.443 1.00 89.75 103 PRO A N 1
ATOM 778 C CA . PRO A 1 103 ? 22.154 0.018 -4.633 1.00 89.75 103 PRO A CA 1
ATOM 779 C C . PRO A 1 103 ? 21.629 1.411 -4.973 1.00 89.75 103 PRO A C 1
ATOM 781 O O . PRO A 1 103 ? 21.562 1.811 -6.135 1.00 89.75 103 PRO A O 1
ATOM 784 N N . ARG A 1 104 ? 21.318 2.210 -3.948 1.00 87.56 104 ARG A N 1
ATOM 785 C CA . ARG A 1 104 ? 20.818 3.579 -4.143 1.00 87.56 104 ARG A CA 1
ATOM 786 C C . ARG A 1 104 ? 21.789 4.589 -3.561 1.00 87.56 104 ARG A C 1
ATOM 78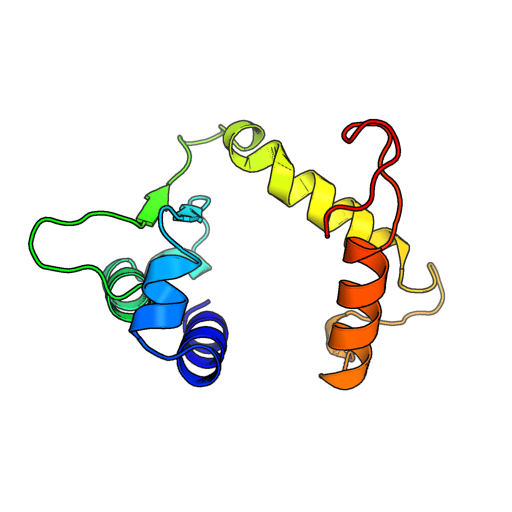8 O O . ARG A 1 104 ? 22.129 4.516 -2.384 1.00 87.56 104 ARG A O 1
ATOM 795 N N . GLY A 1 105 ? 22.146 5.615 -4.335 1.00 86.12 105 GLY A N 1
ATOM 796 C CA . GLY A 1 105 ? 22.997 6.708 -3.842 1.00 86.12 105 GLY A CA 1
ATOM 797 C C . GLY A 1 105 ? 22.442 7.377 -2.573 1.00 86.12 105 GLY A C 1
ATOM 798 O O . GLY A 1 105 ? 23.192 7.669 -1.648 1.00 86.12 105 GLY A O 1
ATOM 799 N N . ARG A 1 106 ? 21.109 7.512 -2.457 1.00 85.81 106 ARG A N 1
ATOM 800 C CA . ARG A 1 106 ? 20.434 8.028 -1.245 1.00 85.81 106 ARG A CA 1
ATOM 801 C C . ARG A 1 106 ? 20.656 7.153 -0.001 1.00 85.81 106 ARG A C 1
ATOM 803 O O . ARG A 1 106 ? 20.551 7.658 1.109 1.00 85.81 106 ARG A O 1
ATOM 810 N N . LEU A 1 107 ? 20.934 5.866 -0.181 1.00 86.25 107 LEU A N 1
ATOM 811 C CA . LEU A 1 107 ? 21.173 4.895 0.888 1.00 86.25 107 LEU A CA 1
ATOM 812 C C . LEU A 1 107 ? 22.674 4.624 1.083 1.00 86.25 107 LEU A C 1
ATOM 814 O O . LEU A 1 107 ? 23.048 3.535 1.503 1.00 86.25 107 LEU A O 1
ATOM 818 N N . ALA A 1 108 ? 23.542 5.582 0.733 1.00 91.81 108 ALA A N 1
ATOM 819 C CA . ALA A 1 108 ? 24.997 5.409 0.759 1.00 91.81 108 ALA A CA 1
ATOM 820 C C . ALA A 1 108 ? 25.462 4.165 -0.028 1.00 91.81 108 ALA A C 1
ATOM 822 O O . ALA A 1 108 ? 26.336 3.427 0.420 1.00 91.81 108 ALA A O 1
ATOM 823 N N . TRP A 1 109 ? 24.840 3.928 -1.191 1.00 90.06 109 TRP A N 1
ATOM 824 C CA . TRP A 1 109 ? 25.098 2.777 -2.065 1.00 90.06 109 TRP A CA 1
ATOM 825 C C . TRP A 1 109 ? 24.793 1.412 -1.435 1.00 90.06 109 TRP A C 1
ATOM 827 O O . TRP A 1 109 ? 25.328 0.393 -1.863 1.00 90.06 109 TRP A O 1
ATOM 837 N N . ARG A 1 110 ? 23.890 1.376 -0.452 1.00 90.88 110 ARG A N 1
ATOM 838 C CA . ARG A 1 110 ? 23.266 0.140 0.029 1.00 90.88 110 ARG A CA 1
ATOM 839 C C . ARG A 1 110 ? 21.983 -0.169 -0.738 1.00 90.88 110 ARG A C 1
ATOM 841 O O . ARG A 1 110 ? 21.359 0.730 -1.319 1.00 90.88 110 ARG A O 1
ATOM 848 N N . SER A 1 111 ? 21.611 -1.443 -0.724 1.00 90.38 111 SER A N 1
ATOM 849 C CA . SER A 1 111 ? 20.283 -1.915 -1.101 1.00 90.38 111 SER A CA 1
ATOM 850 C C . SER A 1 111 ? 19.228 -1.454 -0.081 1.00 90.38 111 SER A C 1
ATOM 852 O O . SER A 1 111 ? 19.559 -1.179 1.074 1.00 90.38 111 SER A O 1
ATOM 854 N N . PRO A 1 112 ? 17.958 -1.318 -0.496 1.00 86.94 112 PRO A N 1
ATOM 855 C CA . PRO A 1 112 ? 16.830 -1.155 0.421 1.00 86.94 112 PRO A CA 1
ATOM 856 C C . PRO A 1 112 ? 16.660 -2.292 1.434 1.00 86.94 112 PRO A C 1
ATOM 858 O O . PRO A 1 112 ? 16.270 -2.012 2.568 1.00 86.94 112 PRO A O 1
ATOM 861 N N . ALA A 1 113 ? 16.907 -3.534 1.002 1.00 84.75 113 ALA A N 1
ATOM 862 C CA . ALA A 1 113 ? 16.896 -4.729 1.844 1.00 84.75 113 ALA A CA 1
ATOM 863 C C . ALA A 1 113 ? 18.243 -4.959 2.538 1.00 84.75 113 ALA A C 1
ATOM 865 O O . ALA A 1 113 ? 19.286 -4.578 1.947 1.00 84.75 113 ALA A O 1
#

Radius of gyration: 16.07 Å; chains: 1; bounding box: 39×34×45 Å

Sequence (113 aa):
MLAGLGLVRAALGPDGVRRAFRLVLTDNGPEFADEDGIAALLGELPGETRLFYCDPRRADQKGGCEKNHVEIRKLPPKGRGISFDRLTRADAAIVMSRVDSEPRGRLAWRSPA

Organism: NCBI:txid445975